Protein AF-A0A7C4RGW0-F1 (afdb_monomer)

Mean predicted aligned error: 9.21 Å

Radius of gyration: 29.13 Å; Cα contacts (8 Å, |Δi|>4): 96; chains: 1; bounding box: 64×30×82 Å

Sequence (118 aa):
MVSWFRAFRGAIATVLWSTIWFLLGLVVIYLGFYGSFRIGPYGPEYNFPLFIMVLTIGYLIIMFGYIASIYKVQSEIVAEEVGKRFSNFIRKGVHICSSCGAENPIEAKFCIICGKQL

Foldseek 3Di:
DPDPVVVVVLVVQLVVQLVVLLVVLVVQLVVQQVVQWDQDPVGIGGPVVSNVVSNVVSVVSSVVSSVVSVVVSVVVVCVVVVVVVVVVCVVVQWDADPPPRDTDGPPDQADPPPRHGD

Secondary structure (DSSP, 8-state):
---HHHHHHHHHHHHHHHHHHHHHHHHHHHHHHHHHEEEETTEEEE-HHHHHHHHHHHHHHHHHHHHHHHHHHHHHHHHHHHHHHHHHHHHHTEEE-TTT--EEETT-SB-TTT--B-

Solvent-accessible surface area (backbone atoms only — not comparable to full-atom values): 6397 Å² total; per-residue (Å²): 130,83,60,62,70,59,59,50,52,48,52,51,51,35,50,55,49,30,49,52,27,44,51,52,16,50,51,46,30,52,53,27,50,58,70,22,51,44,81,48,99,90,44,82,43,71,42,57,71,58,29,53,51,32,42,52,52,16,50,49,45,28,54,53,35,40,54,51,30,50,53,52,52,51,51,54,54,50,50,56,51,50,52,52,54,48,53,54,47,53,63,66,41,43,45,64,30,92,86,78,66,46,82,33,52,62,88,49,66,44,34,90,84,80,65,48,75,94

pLDDT: mean 88.92, std 6.88, range [49.88, 97.38]

Structure (mmCIF, N/CA/C/O backbone):
data_AF-A0A7C4RGW0-F1
#
_entry.id   AF-A0A7C4RGW0-F1
#
loop_
_atom_site.group_PDB
_atom_site.id
_atom_site.type_symbol
_atom_site.label_atom_id
_atom_site.label_alt_id
_atom_site.label_comp_id
_atom_site.label_asym_id
_atom_site.label_entity_id
_atom_site.label_seq_id
_atom_site.pdbx_PDB_ins_code
_atom_site.Cartn_x
_atom_site.Cartn_y
_atom_site.Cartn_z
_atom_site.occupancy
_atom_site.B_iso_or_equiv
_atom_site.auth_seq_id
_atom_site.auth_comp_id
_atom_site.auth_asym_id
_atom_site.auth_atom_id
_atom_site.pdbx_PDB_model_num
ATOM 1 N N . MET A 1 1 ? -14.886 -13.679 19.698 1.00 49.88 1 MET A N 1
ATOM 2 C CA . MET A 1 1 ? -14.073 -14.306 18.635 1.00 49.88 1 MET A CA 1
ATOM 3 C C . MET A 1 1 ? -13.971 -13.338 17.473 1.00 49.88 1 MET A C 1
ATOM 5 O O . MET A 1 1 ? -14.983 -12.748 17.106 1.00 49.88 1 MET A O 1
ATOM 9 N N . VAL A 1 2 ? -12.762 -13.106 16.958 1.00 59.84 2 VAL A N 1
ATOM 10 C CA . VAL A 1 2 ? -12.543 -12.226 15.801 1.00 59.84 2 VAL A CA 1
ATOM 11 C C . VAL A 1 2 ? -13.284 -12.833 14.612 1.00 59.84 2 VAL A C 1
ATOM 1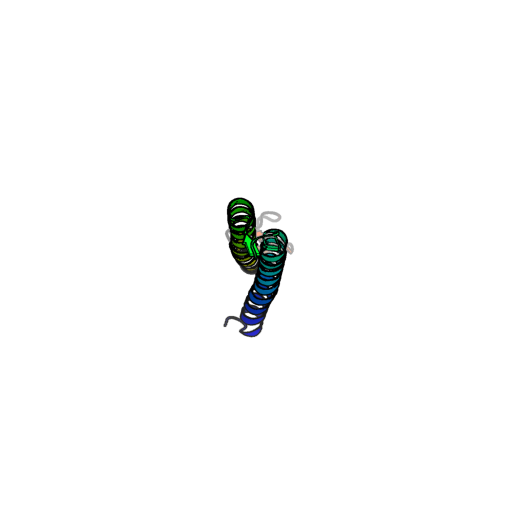3 O O . VAL A 1 2 ? -13.124 -14.017 14.321 1.00 59.84 2 VAL A O 1
ATOM 16 N N . SER A 1 3 ? -14.146 -12.057 13.959 1.00 81.62 3 SER A N 1
ATOM 17 C CA . SER A 1 3 ? -14.863 -12.539 12.781 1.00 81.62 3 SER A CA 1
ATOM 18 C C . SER A 1 3 ? -13.857 -12.716 11.647 1.00 81.62 3 SER A C 1
ATOM 20 O O . SER A 1 3 ? -13.420 -11.722 11.063 1.00 81.62 3 SER A O 1
ATOM 22 N N . TRP A 1 4 ? -13.504 -13.964 11.346 1.00 78.19 4 TRP A N 1
ATOM 23 C CA . TRP A 1 4 ? -12.555 -14.342 10.294 1.00 78.19 4 TRP A CA 1
ATOM 24 C C . TRP A 1 4 ? -12.820 -13.617 8.968 1.00 78.19 4 TRP A C 1
ATOM 26 O O . TRP A 1 4 ? -11.901 -13.092 8.350 1.00 78.19 4 TRP A O 1
ATOM 36 N N . PHE A 1 5 ? -14.092 -13.464 8.595 1.00 81.06 5 PHE A N 1
ATOM 37 C CA . PHE A 1 5 ? -14.497 -12.754 7.382 1.00 81.06 5 PHE A CA 1
ATOM 38 C C . PHE A 1 5 ? -14.010 -11.292 7.313 1.00 81.06 5 PHE A C 1
ATOM 40 O O . PHE A 1 5 ? -13.613 -10.823 6.248 1.00 81.06 5 PHE A O 1
ATOM 47 N N . ARG A 1 6 ? -13.982 -10.564 8.441 1.00 78.19 6 ARG A N 1
ATOM 48 C CA . ARG A 1 6 ? -13.497 -9.169 8.466 1.00 78.19 6 ARG A CA 1
ATOM 49 C C . ARG A 1 6 ? -11.982 -9.089 8.301 1.00 78.19 6 ARG A C 1
ATOM 51 O O . ARG A 1 6 ? -11.510 -8.252 7.539 1.00 78.19 6 ARG A O 1
ATOM 58 N N . ALA A 1 7 ? -11.241 -9.978 8.965 1.00 79.25 7 ALA A N 1
ATOM 59 C CA . ALA A 1 7 ? -9.786 -10.039 8.841 1.00 79.25 7 ALA A CA 1
ATOM 60 C C . ALA A 1 7 ? -9.364 -10.370 7.397 1.00 79.25 7 ALA A C 1
ATOM 62 O O . ALA A 1 7 ? -8.481 -9.718 6.842 1.00 79.25 7 ALA A O 1
ATOM 63 N N . PHE A 1 8 ? -10.065 -11.309 6.753 1.00 86.94 8 PHE A N 1
ATOM 64 C CA . PHE A 1 8 ? -9.825 -11.660 5.352 1.00 86.94 8 PHE A CA 1
ATOM 65 C C . PHE A 1 8 ? -10.136 -10.521 4.386 1.00 86.94 8 PHE A C 1
ATOM 67 O O . PHE A 1 8 ? -9.356 -10.272 3.471 1.00 86.94 8 PHE A O 1
ATOM 74 N N . ARG A 1 9 ? -11.237 -9.793 4.592 1.00 86.00 9 ARG A N 1
ATOM 75 C CA . ARG A 1 9 ? -11.582 -8.651 3.736 1.00 86.00 9 ARG A CA 1
ATOM 76 C C . ARG A 1 9 ? -10.511 -7.556 3.786 1.00 86.00 9 ARG A C 1
ATOM 78 O O . ARG A 1 9 ? -10.166 -7.018 2.737 1.00 86.00 9 ARG A O 1
ATOM 85 N N . GLY A 1 10 ? -9.972 -7.261 4.972 1.00 84.12 10 GLY A N 1
ATOM 86 C CA . GLY A 1 10 ? -8.859 -6.319 5.125 1.00 84.12 10 GLY A CA 1
ATOM 87 C C . GLY A 1 10 ? -7.609 -6.785 4.375 1.00 84.12 10 GLY A C 1
ATOM 88 O O . GLY A 1 10 ? -7.062 -6.038 3.570 1.00 84.12 10 GLY A O 1
ATOM 89 N N . ALA A 1 11 ? -7.215 -8.048 4.555 1.00 85.38 11 ALA A N 1
ATOM 90 C CA . ALA A 1 11 ? -6.056 -8.620 3.871 1.00 85.38 11 ALA A CA 1
ATOM 91 C C . ALA A 1 11 ? -6.201 -8.604 2.337 1.00 85.38 11 ALA A C 1
ATOM 93 O O . ALA A 1 11 ? -5.273 -8.206 1.637 1.00 85.38 11 ALA A O 1
ATOM 94 N N . ILE A 1 12 ? -7.375 -8.973 1.811 1.00 90.31 12 ILE A N 1
ATOM 95 C CA . ILE A 1 12 ? -7.662 -8.943 0.369 1.00 90.31 12 ILE A CA 1
ATOM 96 C C . ILE A 1 12 ? -7.557 -7.516 -0.172 1.00 90.31 12 ILE A C 1
ATOM 98 O O . ILE A 1 12 ? -6.951 -7.308 -1.220 1.00 90.31 12 ILE A O 1
ATOM 102 N N . ALA A 1 13 ? -8.103 -6.526 0.541 1.00 88.00 13 ALA A N 1
ATOM 103 C CA . ALA A 1 13 ? -7.991 -5.131 0.132 1.00 88.00 13 ALA A CA 1
ATOM 104 C C . ALA A 1 13 ? -6.521 -4.682 0.056 1.00 88.00 13 ALA A C 1
ATOM 106 O O . ALA A 1 13 ? -6.133 -4.066 -0.935 1.00 88.00 13 ALA A O 1
ATOM 107 N N . THR A 1 14 ? -5.688 -5.040 1.041 1.00 89.81 14 THR A N 1
ATOM 108 C CA . THR A 1 14 ? -4.245 -4.738 1.017 1.00 89.81 14 THR A CA 1
ATOM 109 C C . THR A 1 14 ? -3.560 -5.371 -0.186 1.00 89.81 14 THR A C 1
ATOM 111 O O . THR A 1 14 ? -2.787 -4.701 -0.869 1.00 89.81 14 THR A O 1
ATOM 114 N N . VAL A 1 15 ? -3.858 -6.644 -0.467 1.00 91.38 15 VAL A N 1
ATOM 115 C CA . VAL A 1 15 ? -3.283 -7.365 -1.608 1.00 91.38 15 VAL A CA 1
ATOM 116 C C . VAL A 1 15 ? -3.683 -6.690 -2.915 1.00 91.38 15 VAL A C 1
ATOM 118 O O . VAL A 1 15 ? -2.802 -6.363 -3.697 1.00 91.38 15 VAL A O 1
ATOM 121 N N . LEU A 1 16 ? -4.968 -6.391 -3.123 1.00 93.06 16 LEU A N 1
ATOM 122 C CA . LEU A 1 16 ? -5.447 -5.732 -4.343 1.00 93.06 16 LEU A CA 1
ATOM 123 C C . LEU A 1 16 ? -4.778 -4.369 -4.563 1.00 93.06 16 LEU A C 1
ATOM 125 O O . LEU A 1 16 ? -4.273 -4.102 -5.653 1.00 93.06 16 LEU A O 1
ATOM 129 N N . TRP A 1 17 ? -4.716 -3.523 -3.530 1.00 90.94 17 TRP A N 1
ATOM 130 C CA . TRP A 1 17 ? -4.046 -2.222 -3.625 1.00 90.94 17 TRP A CA 1
ATOM 131 C C . TRP A 1 17 ? -2.539 -2.360 -3.863 1.00 90.94 17 TRP A C 1
ATOM 133 O O . TRP A 1 17 ? -1.980 -1.616 -4.667 1.00 90.94 17 TRP A O 1
ATOM 143 N N . SER A 1 18 ? -1.889 -3.335 -3.227 1.00 90.94 18 SER A N 1
ATOM 144 C CA . SER A 1 18 ? -0.469 -3.633 -3.448 1.00 90.94 18 SER A CA 1
ATOM 145 C C . SER A 1 18 ? -0.208 -4.112 -4.875 1.00 90.94 18 SER A C 1
ATOM 147 O O . SER A 1 18 ? 0.752 -3.674 -5.503 1.00 90.94 18 SER A O 1
ATOM 149 N N . THR A 1 19 ? -1.082 -4.964 -5.419 1.00 94.62 19 THR A N 1
ATOM 150 C CA . THR A 1 19 ? -0.999 -5.439 -6.803 1.00 94.62 19 THR A CA 1
ATOM 151 C C . THR A 1 19 ? -1.122 -4.279 -7.787 1.00 94.62 19 THR A C 1
ATOM 153 O O . THR A 1 19 ? -0.359 -4.227 -8.746 1.00 94.62 19 THR A O 1
ATOM 156 N N . ILE A 1 20 ? -2.012 -3.313 -7.540 1.00 95.31 20 ILE A N 1
ATOM 157 C CA . ILE A 1 20 ? -2.148 -2.122 -8.392 1.00 95.31 20 ILE A CA 1
ATOM 158 C C . ILE A 1 20 ? -0.844 -1.313 -8.418 1.00 95.31 20 ILE A C 1
ATOM 160 O O . ILE A 1 20 ? -0.341 -1.008 -9.498 1.00 95.31 20 ILE A O 1
ATOM 164 N N . TRP A 1 21 ? -0.262 -0.997 -7.257 1.00 94.69 21 TRP A N 1
ATOM 165 C CA . TRP A 1 21 ? 0.997 -0.243 -7.191 1.00 94.69 21 TRP A CA 1
ATOM 166 C C . TRP A 1 21 ? 2.176 -0.998 -7.801 1.00 94.69 21 TRP A C 1
ATOM 168 O O . TRP A 1 21 ? 3.011 -0.395 -8.475 1.00 94.69 21 TRP A O 1
ATOM 178 N N . PHE A 1 22 ? 2.215 -2.316 -7.616 1.00 95.50 22 PHE A N 1
ATOM 179 C CA . PHE A 1 22 ? 3.200 -3.183 -8.246 1.00 95.50 22 PHE A CA 1
ATOM 180 C C . PHE A 1 22 ? 3.113 -3.121 -9.774 1.00 95.50 22 PHE A C 1
ATOM 182 O O . PHE A 1 22 ? 4.121 -2.886 -10.437 1.00 95.50 22 PHE A O 1
ATOM 189 N N . LEU A 1 23 ? 1.906 -3.254 -10.332 1.00 97.00 23 LEU A N 1
ATOM 190 C CA . LEU A 1 23 ? 1.681 -3.153 -11.774 1.00 97.00 23 LEU A CA 1
ATOM 191 C C . LEU A 1 23 ? 2.034 -1.761 -12.306 1.00 97.00 23 LEU A C 1
ATOM 193 O O . LEU A 1 23 ? 2.700 -1.663 -13.332 1.00 97.00 23 LEU A O 1
ATOM 197 N N . LEU A 1 24 ? 1.655 -0.691 -11.603 1.00 96.56 24 LEU A N 1
ATOM 198 C CA . LEU A 1 24 ? 2.016 0.677 -11.987 1.00 96.56 24 LEU A CA 1
ATOM 199 C C . LEU A 1 24 ? 3.534 0.880 -12.023 1.00 96.56 24 LEU A C 1
ATOM 201 O O . LEU A 1 24 ? 4.060 1.401 -13.006 1.00 96.56 24 LEU A O 1
ATOM 205 N N . GLY A 1 25 ? 4.248 0.432 -10.990 1.00 96.00 25 GLY A N 1
ATOM 206 C CA . GLY A 1 25 ? 5.706 0.500 -10.960 1.00 96.00 25 GLY A CA 1
ATOM 207 C C . GLY A 1 25 ? 6.352 -0.322 -12.075 1.00 96.00 25 GLY A C 1
ATOM 208 O O . GLY A 1 25 ? 7.256 0.170 -12.747 1.00 96.00 25 GLY A O 1
ATOM 209 N N . LEU A 1 26 ? 5.848 -1.531 -12.340 1.00 95.81 26 LEU A N 1
ATOM 210 C CA . LEU A 1 26 ? 6.324 -2.357 -13.451 1.00 95.81 26 LEU A CA 1
ATOM 211 C C . LEU A 1 26 ? 6.095 -1.702 -14.812 1.00 95.81 26 LEU A C 1
ATOM 213 O O . LEU A 1 26 ? 6.987 -1.754 -15.653 1.00 95.81 26 LEU A O 1
ATOM 217 N N . VAL A 1 27 ? 4.945 -1.061 -15.033 1.00 97.19 27 VAL A N 1
ATOM 218 C CA . VAL A 1 27 ? 4.668 -0.328 -16.277 1.00 97.19 27 VAL A CA 1
ATOM 219 C C . VAL A 1 27 ? 5.669 0.811 -16.463 1.00 97.19 27 VAL A C 1
ATOM 221 O O . VAL A 1 27 ? 6.218 0.964 -17.552 1.00 97.19 27 VAL A O 1
ATOM 224 N N . VAL A 1 28 ? 5.967 1.572 -15.406 1.00 95.56 28 VAL A N 1
ATOM 225 C CA . VAL A 1 28 ? 6.975 2.644 -15.454 1.00 95.56 28 VAL A CA 1
ATOM 226 C C . VAL A 1 28 ? 8.359 2.085 -15.793 1.00 95.56 28 VAL A C 1
ATOM 228 O O . VAL A 1 28 ? 9.026 2.611 -16.683 1.00 95.56 28 VAL A O 1
ATOM 231 N N . ILE A 1 29 ? 8.773 0.994 -15.142 1.00 95.06 29 ILE A N 1
ATOM 232 C CA . ILE A 1 29 ? 10.064 0.337 -15.403 1.00 95.06 29 ILE A CA 1
ATOM 233 C C . ILE A 1 29 ? 10.128 -0.184 -16.842 1.00 95.06 29 ILE A C 1
ATOM 235 O O . ILE A 1 29 ? 11.130 0.018 -17.524 1.00 95.06 29 ILE A O 1
ATOM 239 N N . TYR A 1 30 ? 9.056 -0.816 -17.321 1.00 95.12 30 TYR A N 1
ATOM 240 C CA . TYR A 1 30 ? 8.956 -1.347 -18.676 1.00 95.12 30 TYR A CA 1
ATOM 241 C C . TYR A 1 30 ? 9.080 -0.236 -19.726 1.00 95.12 30 TYR A C 1
ATOM 243 O O . TYR A 1 30 ? 9.907 -0.329 -20.631 1.00 95.12 30 TYR A O 1
ATOM 251 N N . LEU A 1 31 ? 8.323 0.854 -19.575 1.00 93.56 31 LEU A N 1
ATOM 252 C CA . LEU A 1 31 ? 8.410 2.008 -20.474 1.00 93.56 31 LEU A CA 1
ATOM 253 C C . LEU A 1 31 ? 9.793 2.669 -20.421 1.00 93.56 31 LEU A C 1
ATOM 255 O O . LEU A 1 31 ? 10.326 3.052 -21.460 1.00 93.56 31 LEU A O 1
ATOM 259 N N . GLY A 1 32 ? 10.398 2.755 -19.234 1.00 91.44 32 GLY A N 1
ATOM 260 C CA . GLY A 1 32 ? 11.765 3.241 -19.054 1.00 91.44 32 GLY A CA 1
ATOM 261 C C . GLY A 1 32 ? 12.799 2.388 -19.778 1.00 91.44 32 GLY A C 1
ATOM 262 O O . GLY A 1 32 ? 13.661 2.926 -20.466 1.00 91.44 32 GLY A O 1
ATOM 263 N N . PHE A 1 33 ? 12.688 1.063 -19.677 1.00 90.81 33 PHE A N 1
ATOM 264 C CA . PHE A 1 33 ? 13.568 0.126 -20.373 1.00 90.81 33 PHE A CA 1
ATOM 265 C C . PHE A 1 33 ? 13.492 0.302 -21.893 1.00 90.81 33 PHE A C 1
ATOM 267 O O . PHE A 1 33 ? 14.523 0.476 -22.544 1.00 90.81 33 PHE A O 1
ATOM 274 N N . TYR A 1 34 ? 12.278 0.338 -22.451 1.00 91.38 34 TYR A N 1
ATOM 275 C CA . TYR A 1 34 ? 12.079 0.563 -23.885 1.00 91.38 34 TYR A CA 1
ATOM 276 C C . TYR A 1 34 ? 12.536 1.956 -24.334 1.00 91.38 34 TYR A C 1
ATOM 278 O O . TYR A 1 34 ? 13.112 2.085 -25.408 1.00 91.38 34 TYR A O 1
ATOM 286 N N . GLY A 1 35 ? 12.329 2.993 -23.518 1.00 89.31 35 GLY A N 1
ATOM 287 C CA . GLY A 1 35 ? 12.786 4.354 -23.816 1.00 89.31 35 GLY A CA 1
ATOM 288 C C . GLY A 1 35 ? 14.308 4.531 -23.743 1.00 89.31 35 GLY A C 1
ATOM 289 O O . GLY A 1 35 ? 14.871 5.372 -24.448 1.00 89.31 35 GLY A O 1
ATOM 290 N N . SER A 1 36 ? 14.982 3.732 -22.913 1.00 89.88 36 SER A N 1
ATOM 291 C CA . SER A 1 36 ? 16.444 3.690 -22.808 1.00 89.88 36 SER A CA 1
ATOM 292 C C . SER A 1 36 ? 17.118 2.922 -23.939 1.00 89.88 36 SER A C 1
ATOM 294 O O . SER A 1 36 ? 18.310 3.130 -24.166 1.00 89.88 36 SER A O 1
ATOM 296 N N . PHE A 1 37 ? 16.394 2.043 -24.629 1.00 91.69 37 PHE A N 1
ATOM 297 C CA . PHE A 1 37 ? 16.919 1.237 -25.722 1.00 91.69 37 PHE A CA 1
ATOM 298 C C . PHE A 1 37 ? 16.807 1.975 -27.059 1.00 91.69 37 PHE A C 1
ATOM 300 O O . PHE A 1 37 ? 15.734 2.442 -27.441 1.00 91.69 37 PHE A O 1
ATOM 307 N N . ARG A 1 38 ? 17.911 2.061 -27.804 1.00 87.69 38 ARG A N 1
ATOM 308 C CA . ARG A 1 38 ? 17.933 2.597 -29.171 1.00 87.69 38 ARG A CA 1
ATOM 309 C C . ARG A 1 38 ? 18.746 1.686 -30.082 1.00 87.69 38 ARG A C 1
ATOM 311 O O . ARG A 1 38 ? 19.694 1.046 -29.643 1.00 87.69 38 ARG A O 1
ATOM 318 N N . ILE A 1 39 ? 18.385 1.639 -31.361 1.00 87.50 39 ILE A N 1
ATOM 319 C CA . ILE A 1 39 ? 19.171 0.941 -32.384 1.00 87.50 39 ILE A CA 1
ATOM 320 C C . ILE A 1 39 ? 20.007 1.996 -33.102 1.00 87.50 39 ILE A C 1
ATOM 322 O O . ILE A 1 39 ? 19.469 2.807 -33.858 1.00 87.50 39 ILE A O 1
ATOM 326 N N . GLY A 1 40 ? 21.302 2.016 -32.799 1.00 88.25 40 GLY A N 1
ATOM 327 C CA . GLY A 1 40 ? 22.278 2.896 -33.424 1.00 88.25 40 GLY A CA 1
ATOM 328 C C . GLY A 1 40 ? 22.939 2.258 -34.653 1.00 88.25 40 GLY A C 1
ATOM 329 O O . GLY A 1 40 ? 22.738 1.073 -34.936 1.00 88.25 40 GLY A O 1
ATOM 330 N N . PRO A 1 41 ? 23.774 3.019 -35.382 1.00 90.19 41 PRO A N 1
ATOM 331 C CA . PRO A 1 41 ? 24.483 2.538 -36.572 1.00 90.19 41 PRO A CA 1
ATOM 332 C C . PRO A 1 41 ? 25.427 1.361 -36.294 1.00 90.19 41 PRO A C 1
ATOM 334 O O . PRO A 1 41 ? 25.723 0.581 -37.195 1.00 90.19 41 PRO A O 1
ATOM 337 N N . TYR A 1 42 ? 25.900 1.238 -35.052 1.00 90.50 42 TYR A N 1
ATOM 338 C CA . TYR A 1 42 ? 26.874 0.233 -34.623 1.00 90.50 42 TYR A CA 1
ATOM 339 C C . TYR A 1 42 ? 26.254 -0.883 -33.766 1.00 90.50 42 TYR A C 1
ATOM 341 O O . TYR A 1 42 ? 26.982 -1.701 -33.207 1.00 90.50 42 TYR A O 1
ATOM 349 N N . GLY A 1 43 ? 24.920 -0.934 -33.669 1.00 90.19 43 GLY A N 1
ATOM 350 C CA . GLY A 1 43 ? 24.189 -1.928 -32.886 1.00 90.19 43 GLY A CA 1
ATOM 351 C C . GLY A 1 43 ? 23.285 -1.319 -31.807 1.00 90.19 43 GLY A C 1
ATOM 352 O O . GLY A 1 43 ? 22.989 -0.123 -31.834 1.00 90.19 43 GLY A O 1
ATOM 353 N N . PRO A 1 44 ? 22.783 -2.145 -30.874 1.00 90.00 44 PRO A N 1
ATOM 354 C CA . PRO A 1 44 ? 21.927 -1.682 -29.790 1.00 90.00 44 PRO A CA 1
ATOM 355 C C . PRO A 1 44 ? 22.703 -0.820 -28.787 1.00 90.00 44 PRO A C 1
ATOM 357 O O . PRO A 1 44 ? 23.693 -1.259 -28.204 1.00 90.00 44 PRO A O 1
ATOM 360 N N . GLU A 1 45 ? 22.208 0.388 -28.546 1.00 90.06 45 GLU A N 1
ATOM 361 C CA . GLU A 1 45 ? 22.738 1.344 -27.578 1.00 90.06 45 GLU A CA 1
ATOM 362 C C . GLU A 1 45 ? 21.755 1.492 -26.407 1.00 90.06 45 GLU A C 1
ATOM 364 O O . GLU A 1 45 ? 20.551 1.679 -26.601 1.00 90.06 45 GLU A O 1
ATOM 369 N N . TYR A 1 46 ? 22.269 1.422 -25.175 1.00 88.50 46 TYR A N 1
ATOM 370 C CA . TYR A 1 46 ? 21.481 1.594 -23.953 1.00 88.50 46 TYR A CA 1
ATOM 371 C C . TYR A 1 46 ? 21.845 2.900 -23.247 1.00 88.50 46 TYR A C 1
ATOM 373 O O . TYR A 1 46 ? 22.990 3.116 -22.847 1.00 88.50 46 TYR A O 1
ATOM 381 N N . ASN A 1 47 ? 20.848 3.750 -23.005 1.00 91.62 47 ASN A N 1
ATOM 382 C CA . ASN A 1 47 ? 20.986 4.908 -22.128 1.00 91.62 47 ASN A CA 1
ATOM 383 C C . ASN A 1 47 ? 20.871 4.465 -20.659 1.00 91.62 47 ASN A C 1
ATOM 385 O O . ASN A 1 47 ? 19.793 4.513 -20.054 1.00 91.62 47 ASN A O 1
ATOM 389 N N . PHE A 1 48 ? 21.995 3.997 -20.105 1.00 90.06 48 PHE A N 1
ATOM 390 C CA . PHE A 1 48 ? 22.091 3.510 -18.726 1.00 90.06 48 PHE A CA 1
ATOM 391 C C . PHE A 1 48 ? 21.665 4.543 -17.669 1.00 90.06 48 PHE A C 1
ATOM 393 O O . PHE A 1 48 ? 20.898 4.162 -16.783 1.00 90.06 48 PHE A O 1
ATOM 400 N N . PRO A 1 49 ? 22.075 5.828 -17.734 1.00 93.12 49 PRO A N 1
ATOM 401 C CA . PRO A 1 49 ? 21.626 6.825 -16.760 1.00 93.12 49 PRO A CA 1
ATOM 402 C C . PRO A 1 49 ? 20.103 6.967 -16.703 1.00 93.12 49 PRO A C 1
ATOM 404 O O . PRO A 1 49 ? 19.522 6.954 -15.617 1.00 93.12 49 PRO A O 1
ATOM 407 N N . LEU A 1 50 ? 19.442 7.039 -17.865 1.00 89.12 50 LEU A N 1
ATOM 408 C CA . LEU A 1 50 ? 17.982 7.118 -17.931 1.00 89.12 50 LEU A CA 1
ATOM 409 C C . LEU A 1 50 ? 17.338 5.837 -17.391 1.00 89.12 50 LEU A C 1
ATOM 411 O O . LEU A 1 50 ? 16.370 5.911 -16.635 1.00 89.12 50 LEU A O 1
ATOM 415 N N . PHE A 1 51 ? 17.912 4.675 -17.711 1.00 90.81 51 PHE A N 1
ATOM 416 C CA . PHE A 1 51 ? 17.392 3.388 -17.256 1.00 90.81 51 PHE A CA 1
ATOM 417 C C . PHE A 1 51 ? 17.431 3.277 -15.729 1.00 90.81 51 PHE A C 1
ATOM 419 O O . PHE A 1 51 ? 16.418 2.967 -15.107 1.00 90.81 51 PHE A O 1
ATOM 426 N N . ILE A 1 52 ? 18.576 3.594 -15.114 1.00 93.19 52 ILE A N 1
ATOM 427 C CA . ILE A 1 52 ? 18.756 3.559 -13.656 1.00 93.19 52 ILE A CA 1
ATOM 428 C C . ILE A 1 52 ? 17.815 4.554 -12.972 1.00 93.19 52 ILE A C 1
ATOM 430 O O . ILE A 1 52 ? 17.206 4.223 -11.953 1.00 93.19 52 ILE A O 1
ATOM 434 N N . MET A 1 53 ? 17.650 5.753 -13.539 1.00 93.56 53 MET A N 1
ATOM 435 C CA . MET A 1 53 ? 16.733 6.760 -13.010 1.00 93.56 53 MET A CA 1
ATOM 436 C C . MET A 1 53 ? 15.287 6.245 -12.989 1.00 93.56 53 MET A C 1
ATOM 438 O O . MET A 1 53 ? 14.639 6.280 -11.943 1.00 93.56 53 MET A O 1
ATOM 442 N N . VAL A 1 54 ? 14.786 5.721 -14.113 1.00 93.88 54 VAL A N 1
ATOM 443 C CA . VAL A 1 54 ? 13.404 5.223 -14.200 1.00 93.88 54 VAL A CA 1
ATOM 444 C C . VAL A 1 54 ? 13.205 3.958 -13.360 1.00 93.88 54 VAL A C 1
ATOM 446 O O . VAL A 1 54 ? 12.165 3.816 -12.718 1.00 93.88 54 VAL A O 1
ATOM 449 N N . LEU A 1 55 ? 14.208 3.079 -13.282 1.00 95.06 55 LEU A N 1
ATOM 450 C CA . LEU A 1 55 ? 14.188 1.904 -12.407 1.00 95.06 55 LEU A CA 1
ATOM 451 C C . LEU A 1 55 ? 14.063 2.307 -10.937 1.00 95.06 55 LEU A C 1
ATOM 453 O O . LEU A 1 55 ? 13.224 1.766 -10.219 1.00 95.06 55 LEU A O 1
ATOM 457 N N . THR A 1 56 ? 14.853 3.289 -10.501 1.00 96.44 56 THR A N 1
ATOM 458 C CA . THR A 1 56 ? 14.810 3.800 -9.125 1.00 96.44 56 THR A CA 1
ATOM 459 C C . THR A 1 56 ? 13.444 4.409 -8.814 1.00 96.44 56 THR A C 1
ATOM 461 O O . THR A 1 56 ? 12.855 4.099 -7.782 1.00 96.44 56 THR A O 1
ATOM 464 N N . ILE A 1 57 ? 12.896 5.221 -9.724 1.00 96.38 57 ILE A N 1
ATOM 465 C CA . ILE A 1 57 ? 11.561 5.818 -9.568 1.00 96.38 57 ILE A CA 1
ATOM 466 C C . ILE A 1 57 ? 10.480 4.735 -9.490 1.00 96.38 57 ILE A C 1
ATOM 468 O O . ILE A 1 57 ? 9.658 4.754 -8.576 1.00 96.38 57 ILE A O 1
ATOM 472 N N . GLY A 1 58 ? 10.492 3.769 -10.410 1.00 95.81 58 GLY A N 1
ATOM 473 C CA . GLY A 1 58 ? 9.540 2.660 -10.417 1.00 95.81 58 GLY A CA 1
ATOM 474 C C . GLY A 1 58 ? 9.604 1.834 -9.133 1.00 95.81 58 GLY A C 1
ATOM 475 O O . GLY A 1 58 ? 8.569 1.536 -8.542 1.00 95.81 58 GLY A O 1
ATOM 476 N N . TYR A 1 59 ? 10.809 1.541 -8.641 1.00 96.38 59 TYR A N 1
ATOM 477 C CA . TYR A 1 59 ? 11.002 0.857 -7.364 1.00 96.38 59 TYR A CA 1
ATOM 478 C C . TYR A 1 59 ? 10.434 1.656 -6.181 1.00 96.38 59 TYR A C 1
ATOM 480 O O . TYR A 1 59 ? 9.726 1.093 -5.344 1.00 96.38 59 TYR A O 1
ATOM 488 N N . LEU A 1 60 ? 10.682 2.969 -6.126 1.00 97.38 60 LEU A N 1
ATOM 489 C CA . LEU A 1 60 ? 10.141 3.835 -5.075 1.00 97.38 60 LEU A CA 1
ATOM 490 C C . LEU A 1 60 ? 8.609 3.889 -5.103 1.00 97.38 60 LEU A C 1
ATOM 492 O O . LEU A 1 60 ? 7.990 3.866 -4.042 1.00 97.38 60 LEU A O 1
ATOM 496 N N . ILE A 1 61 ? 7.988 3.898 -6.287 1.00 96.38 61 ILE A N 1
ATOM 497 C CA . ILE A 1 61 ? 6.524 3.827 -6.425 1.00 96.38 61 ILE A CA 1
ATOM 498 C C . ILE A 1 61 ? 5.985 2.533 -5.805 1.00 96.38 61 ILE A C 1
ATOM 500 O O . ILE A 1 61 ? 5.021 2.576 -5.042 1.00 96.38 61 ILE A O 1
ATOM 504 N N . ILE A 1 62 ? 6.619 1.390 -6.085 1.00 96.75 62 ILE A N 1
ATOM 505 C CA . ILE A 1 62 ? 6.207 0.093 -5.524 1.00 96.75 62 ILE A CA 1
ATOM 506 C C . ILE A 1 62 ? 6.372 0.098 -4.002 1.00 96.75 62 ILE A C 1
ATOM 508 O O . ILE A 1 62 ? 5.457 -0.293 -3.277 1.00 96.75 62 ILE A O 1
ATOM 512 N N . MET A 1 63 ? 7.518 0.570 -3.514 1.00 95.44 63 MET A N 1
ATOM 513 C CA . MET A 1 63 ? 7.853 0.587 -2.092 1.00 95.44 63 MET A CA 1
ATOM 514 C C . MET A 1 63 ? 6.907 1.496 -1.296 1.00 95.44 63 MET A C 1
ATOM 516 O O . MET A 1 63 ? 6.276 1.041 -0.339 1.00 95.44 63 MET A O 1
ATOM 520 N N . PHE A 1 64 ? 6.721 2.748 -1.725 1.00 96.19 64 PHE A N 1
ATOM 521 C CA . PHE A 1 64 ? 5.800 3.673 -1.062 1.00 96.19 64 PHE A CA 1
ATOM 522 C C . PHE A 1 64 ? 4.338 3.256 -1.219 1.00 96.19 64 PHE A C 1
ATOM 524 O O . PHE A 1 64 ? 3.572 3.378 -0.264 1.00 96.19 64 PHE A O 1
ATOM 531 N N . GLY A 1 65 ? 3.946 2.721 -2.377 1.00 94.69 65 GLY A N 1
ATOM 532 C CA . GLY A 1 65 ? 2.598 2.205 -2.608 1.00 94.69 65 GLY A CA 1
ATOM 533 C C . GLY A 1 65 ? 2.253 1.037 -1.681 1.00 94.69 65 GLY A C 1
ATOM 534 O O . GLY A 1 65 ? 1.166 1.003 -1.098 1.00 94.69 65 GLY A O 1
ATOM 535 N N . TYR A 1 66 ? 3.203 0.123 -1.466 1.00 93.31 66 TYR A N 1
ATOM 536 C CA . TYR A 1 66 ? 3.054 -0.977 -0.515 1.00 93.31 66 TYR A CA 1
ATOM 537 C C . TYR A 1 66 ? 2.878 -0.460 0.915 1.00 93.31 66 TYR A C 1
ATOM 539 O O . TYR A 1 66 ? 1.905 -0.809 1.587 1.00 93.31 66 TYR A O 1
ATOM 547 N N . ILE A 1 67 ? 3.755 0.447 1.353 1.00 93.56 67 ILE A N 1
ATOM 548 C CA . ILE A 1 67 ? 3.686 1.059 2.684 1.00 93.56 67 ILE A CA 1
ATOM 549 C C . ILE A 1 67 ? 2.347 1.789 2.891 1.00 93.56 67 ILE A C 1
ATOM 551 O O . ILE A 1 67 ? 1.673 1.575 3.900 1.00 93.56 67 ILE A O 1
ATOM 555 N N . ALA A 1 68 ? 1.914 2.595 1.918 1.00 93.12 68 ALA A N 1
ATOM 556 C CA . ALA A 1 68 ? 0.648 3.321 1.976 1.00 93.12 68 ALA A CA 1
ATOM 557 C C . ALA A 1 68 ? -0.563 2.378 2.068 1.00 93.12 68 ALA A C 1
ATOM 559 O O . ALA A 1 68 ? -1.494 2.639 2.834 1.00 93.12 68 ALA A O 1
ATOM 560 N N . SER A 1 69 ? -0.546 1.263 1.326 1.00 92.25 69 SER A N 1
ATOM 561 C CA . SER A 1 69 ? -1.625 0.270 1.367 1.00 92.25 69 SER A CA 1
ATOM 562 C C . SER A 1 69 ? -1.770 -0.371 2.752 1.00 92.25 69 SER A C 1
ATOM 564 O O . SER A 1 69 ? -2.888 -0.499 3.255 1.00 92.25 69 SER A O 1
ATOM 566 N N . ILE A 1 70 ? -0.649 -0.687 3.411 1.00 90.69 70 ILE A N 1
ATOM 567 C CA . ILE A 1 70 ? -0.639 -1.259 4.760 1.00 90.69 70 ILE A CA 1
ATOM 568 C C . ILE A 1 70 ? -1.190 -0.254 5.767 1.00 90.69 70 ILE A C 1
ATOM 570 O O . ILE A 1 70 ? -2.095 -0.593 6.530 1.00 90.69 70 ILE A O 1
ATOM 574 N N . TYR A 1 71 ? -0.679 0.980 5.762 1.00 92.12 71 TYR A N 1
ATOM 575 C CA . TYR A 1 71 ? -1.112 1.996 6.722 1.00 92.12 71 TYR A CA 1
ATOM 576 C C . TYR A 1 71 ? -2.595 2.323 6.590 1.00 92.12 71 TYR A C 1
ATOM 578 O O . TYR A 1 71 ? -3.280 2.444 7.606 1.00 92.12 71 TYR A O 1
ATOM 586 N N . LYS A 1 72 ? -3.113 2.404 5.359 1.00 89.69 72 LYS A N 1
ATOM 587 C CA . LYS A 1 72 ? -4.538 2.634 5.126 1.00 89.69 72 LYS A CA 1
ATOM 588 C C . LYS A 1 72 ? -5.387 1.545 5.782 1.00 89.69 72 LYS A C 1
ATOM 590 O O . LYS A 1 72 ? -6.229 1.861 6.619 1.00 89.69 72 LYS A O 1
ATOM 595 N N . VAL A 1 73 ? -5.128 0.275 5.467 1.00 88.81 73 VAL A N 1
ATOM 596 C CA . VAL A 1 73 ? -5.931 -0.834 6.005 1.00 88.81 73 VAL A CA 1
ATOM 597 C C . VAL A 1 73 ? -5.791 -0.946 7.523 1.00 88.81 73 VAL A C 1
ATOM 599 O O . VAL A 1 73 ? -6.790 -1.139 8.213 1.00 88.81 73 VAL A O 1
ATOM 602 N N . GLN A 1 74 ? -4.584 -0.772 8.071 1.00 87.56 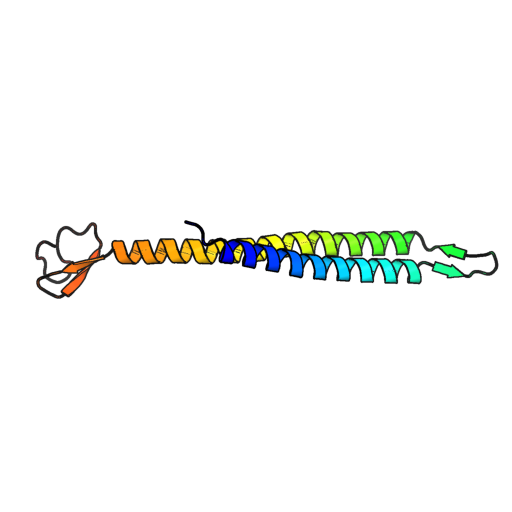74 GLN A N 1
ATOM 603 C CA . GLN A 1 74 ? -4.400 -0.780 9.523 1.00 87.56 74 GLN A CA 1
ATOM 604 C C . GLN A 1 74 ? -5.190 0.343 10.205 1.00 87.56 74 GLN A C 1
ATOM 606 O O . GLN A 1 74 ? -5.859 0.091 11.205 1.00 87.56 74 GLN A O 1
ATOM 611 N N . SER A 1 75 ? -5.161 1.561 9.656 1.00 88.69 75 SER A N 1
ATOM 612 C CA . SER A 1 75 ? -5.877 2.704 10.230 1.00 88.69 75 SER A CA 1
ATOM 613 C C . SER A 1 75 ? -7.397 2.512 10.242 1.00 88.69 75 SER A C 1
ATOM 615 O O . SER A 1 75 ? -8.036 2.827 11.244 1.00 88.69 75 SER A O 1
ATOM 617 N N . GLU A 1 76 ? -7.973 1.922 9.189 1.00 88.44 76 GLU A N 1
ATOM 618 C CA . GLU A 1 76 ? -9.406 1.612 9.119 1.00 88.44 76 GLU A CA 1
ATOM 619 C C . GLU A 1 76 ? -9.809 0.579 10.187 1.00 88.44 76 GLU A C 1
ATOM 621 O O . GLU A 1 76 ? -10.783 0.784 10.914 1.00 88.44 76 GLU A O 1
ATOM 626 N N . ILE A 1 77 ? -9.025 -0.495 10.350 1.00 86.38 77 ILE A N 1
ATOM 627 C CA . ILE A 1 77 ? -9.285 -1.535 11.361 1.00 86.38 77 ILE A CA 1
ATOM 628 C C . ILE A 1 77 ? -9.194 -0.954 12.775 1.00 86.38 77 ILE A C 1
ATOM 630 O O . ILE A 1 77 ? -10.079 -1.184 13.602 1.00 86.38 77 ILE A O 1
ATOM 634 N N . VAL A 1 78 ? -8.145 -0.175 13.053 1.00 89.69 78 VAL A N 1
ATOM 635 C CA . VAL A 1 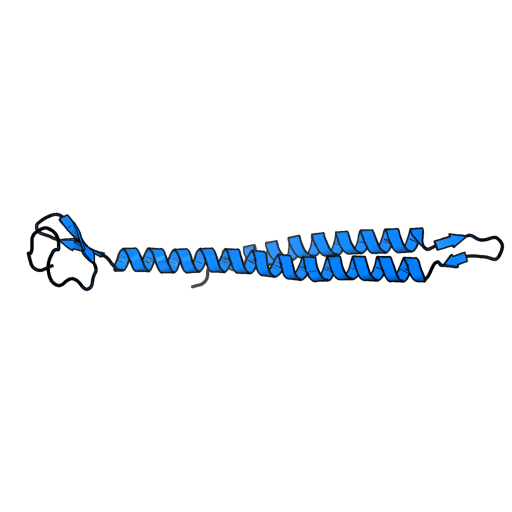78 ? -7.952 0.459 14.364 1.00 89.69 78 VAL A CA 1
ATOM 636 C C . VAL A 1 78 ? -9.095 1.427 14.662 1.00 89.69 78 VAL A C 1
ATOM 638 O O . VAL A 1 78 ? -9.640 1.392 15.764 1.00 89.69 78 VAL A O 1
ATOM 641 N N . ALA A 1 79 ? -9.510 2.247 13.693 1.00 90.06 79 ALA A N 1
ATOM 642 C CA . ALA A 1 79 ? -10.628 3.170 13.866 1.00 90.06 79 ALA A CA 1
ATOM 643 C C . ALA A 1 79 ? -11.937 2.434 14.201 1.00 90.06 79 ALA A C 1
ATOM 645 O O . ALA A 1 79 ? -12.647 2.824 15.133 1.00 90.06 79 ALA A O 1
ATOM 646 N N . GLU A 1 80 ? -12.239 1.333 13.505 1.00 88.12 80 GLU A N 1
ATOM 647 C CA . GLU A 1 80 ? -13.423 0.519 13.797 1.00 88.12 80 GLU A CA 1
ATOM 648 C C . GLU A 1 80 ? -13.377 -0.126 15.191 1.00 88.12 80 GLU A C 1
ATOM 650 O O . GLU A 1 80 ? -14.396 -0.180 15.892 1.00 88.12 80 GLU A O 1
ATOM 655 N N . GLU A 1 81 ? -12.221 -0.648 15.605 1.00 87.38 81 GLU A N 1
ATOM 656 C CA . GLU A 1 81 ? -12.067 -1.304 16.905 1.00 87.38 81 GLU A CA 1
ATOM 657 C C . GLU A 1 81 ? -12.118 -0.313 18.064 1.00 87.38 81 GLU A C 1
ATOM 659 O O . GLU A 1 81 ? -12.822 -0.556 19.052 1.00 87.38 81 GLU A O 1
ATOM 664 N N . VAL A 1 82 ? -11.420 0.817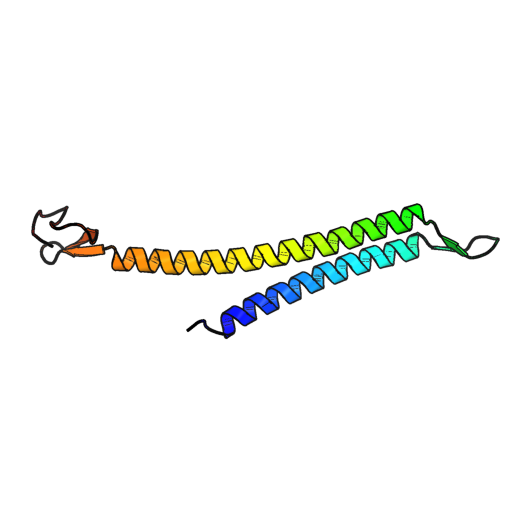 17.936 1.00 90.31 82 VAL A N 1
ATOM 665 C CA . VAL A 1 82 ? -11.446 1.898 18.923 1.00 90.31 82 VAL A CA 1
ATOM 666 C C . VAL A 1 82 ? -12.862 2.455 19.040 1.00 90.31 82 VAL A C 1
ATOM 668 O O . VAL A 1 82 ? -13.369 2.562 20.154 1.00 90.31 82 VAL A O 1
ATOM 671 N N . GLY A 1 83 ? -13.560 2.695 17.925 1.00 89.56 83 GLY A N 1
ATOM 672 C CA . GLY A 1 83 ? -14.952 3.158 17.937 1.00 89.56 83 GLY A CA 1
ATOM 673 C C . GLY A 1 83 ? -15.914 2.180 18.627 1.00 89.56 83 GLY A C 1
ATOM 674 O O . GLY A 1 83 ? -16.769 2.584 19.423 1.00 89.56 83 GLY A O 1
ATOM 675 N N . LYS A 1 84 ? -15.752 0.868 18.405 1.00 87.94 84 LYS A N 1
ATOM 676 C CA . LYS A 1 84 ? -16.544 -0.164 19.104 1.00 87.94 84 LYS A CA 1
ATOM 677 C C . LYS A 1 84 ? -16.226 -0.243 20.595 1.00 87.94 84 LYS A C 1
ATOM 679 O O . LYS A 1 84 ? -17.143 -0.383 21.402 1.00 87.94 84 LYS A O 1
ATOM 684 N N . ARG A 1 85 ? -14.950 -0.164 20.987 1.00 85.31 85 ARG A N 1
ATOM 685 C CA . ARG A 1 85 ? -14.572 -0.149 22.411 1.00 85.31 85 ARG A CA 1
ATOM 686 C C . ARG A 1 85 ? -15.099 1.100 23.106 1.00 85.31 85 ARG A C 1
ATOM 688 O O . ARG A 1 85 ? -15.660 0.984 24.190 1.00 85.31 85 ARG A O 1
ATOM 695 N N . PHE A 1 86 ? -14.980 2.254 22.461 1.00 86.88 86 PHE A N 1
ATOM 696 C CA . PHE A 1 86 ? -15.427 3.534 22.995 1.00 86.88 86 PHE A CA 1
ATOM 697 C C . PHE A 1 86 ? -16.952 3.597 23.159 1.00 86.88 86 PHE A C 1
ATOM 699 O O . PHE A 1 86 ? -17.438 3.929 24.234 1.00 86.88 86 PHE A O 1
ATOM 706 N N . SER A 1 87 ? -17.728 3.182 22.153 1.00 82.81 87 SER A N 1
ATOM 707 C CA . SER A 1 87 ? -19.199 3.129 22.257 1.00 82.81 87 SER A CA 1
ATOM 708 C C . SER A 1 87 ? -19.693 2.150 23.329 1.00 82.81 87 SER A C 1
ATOM 710 O O . SER A 1 87 ? -20.621 2.466 24.075 1.00 82.81 87 SER A O 1
ATOM 712 N N . ASN A 1 88 ? -19.055 0.981 23.461 1.00 83.62 88 ASN A N 1
ATOM 713 C CA . ASN A 1 88 ? -19.347 0.046 24.550 1.00 83.62 88 ASN A CA 1
ATOM 714 C C . ASN A 1 88 ? -18.991 0.627 25.924 1.00 83.62 88 ASN A C 1
ATOM 716 O O . ASN A 1 88 ? -19.713 0.378 26.890 1.00 83.62 88 ASN A O 1
ATOM 720 N N . PHE A 1 89 ? -17.897 1.387 26.016 1.00 80.81 89 PHE A N 1
ATOM 721 C CA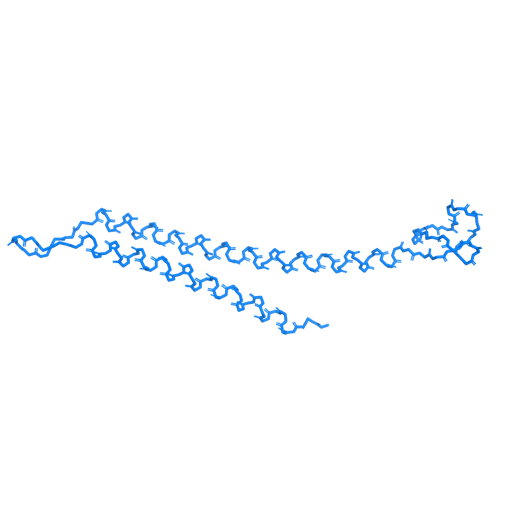 . PHE A 1 89 ? -17.510 2.083 27.238 1.00 80.81 89 PHE 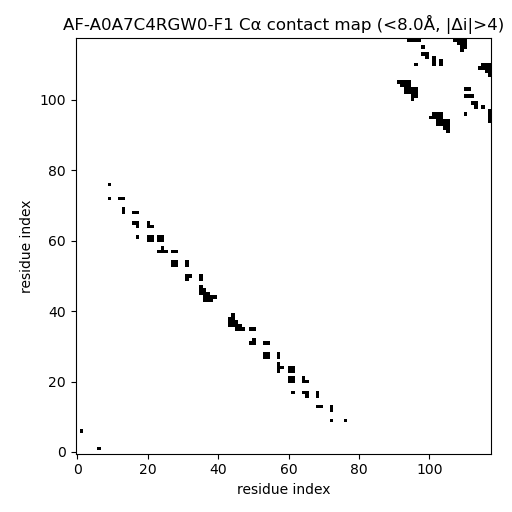A CA 1
ATOM 722 C C . PHE A 1 89 ? -18.547 3.143 27.624 1.00 80.81 89 PHE A C 1
ATOM 724 O O . PHE A 1 89 ? -19.020 3.111 28.754 1.00 80.81 89 PHE A O 1
ATOM 731 N N . ILE A 1 90 ? -18.993 3.988 26.684 1.00 79.88 90 ILE A N 1
ATOM 732 C CA . ILE A 1 90 ? -20.058 4.978 26.931 1.00 79.88 90 ILE A CA 1
ATOM 733 C C . ILE A 1 90 ? -21.351 4.298 27.393 1.00 79.88 90 ILE A C 1
ATOM 735 O O . ILE A 1 90 ? -21.922 4.710 28.395 1.00 79.88 90 ILE A O 1
ATOM 739 N N . ARG A 1 91 ? -21.799 3.226 26.718 1.00 74.06 91 ARG A N 1
ATOM 740 C CA . ARG A 1 91 ? -23.029 2.512 27.112 1.00 74.06 91 ARG A CA 1
ATOM 741 C C . ARG A 1 91 ? -22.970 1.929 28.515 1.00 74.06 91 ARG A C 1
ATOM 743 O O . ARG A 1 91 ? -23.978 1.931 29.206 1.00 74.06 91 ARG A O 1
ATOM 750 N N . LYS A 1 92 ? -21.827 1.367 28.914 1.00 72.50 92 LYS A N 1
ATOM 751 C CA . LYS A 1 92 ? -21.665 0.867 30.283 1.00 72.50 92 LYS A CA 1
ATOM 752 C C . LYS A 1 92 ? -21.570 2.028 31.265 1.00 72.50 92 LYS A C 1
ATOM 754 O O . LYS A 1 92 ? -22.120 1.912 32.348 1.00 72.50 92 LYS A O 1
ATOM 759 N N . GLY A 1 93 ? -20.908 3.111 30.848 1.00 73.75 93 GLY A N 1
ATOM 760 C CA . GLY A 1 93 ? -20.574 4.348 31.561 1.00 73.75 93 GLY A CA 1
ATOM 761 C C . GLY A 1 93 ? -21.733 5.164 32.123 1.00 73.75 93 GLY A C 1
ATOM 762 O O . GLY A 1 93 ?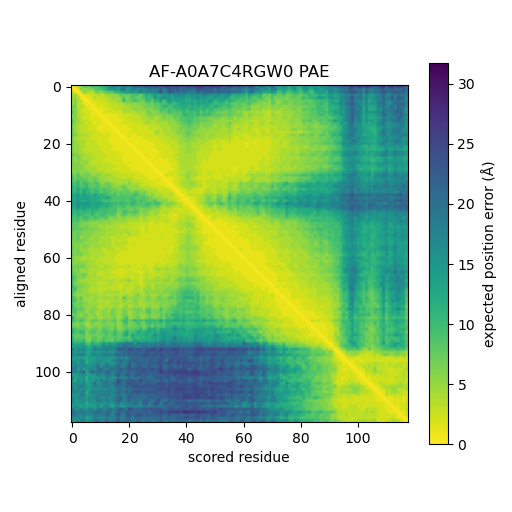 -21.468 6.116 32.854 1.00 73.75 93 GLY A O 1
ATOM 763 N N . VAL A 1 94 ? -22.981 4.789 31.848 1.00 80.06 94 VAL A N 1
ATOM 764 C CA . VAL A 1 94 ? -24.165 5.559 32.227 1.00 80.06 94 VAL A CA 1
ATOM 765 C C . VAL A 1 94 ? -25.231 4.632 32.813 1.00 80.06 94 VAL A C 1
ATOM 767 O O . VAL A 1 94 ? -25.531 3.589 32.236 1.00 80.06 94 VAL A O 1
ATOM 770 N N . HIS A 1 95 ? -25.831 5.015 33.939 1.00 84.31 95 HIS A N 1
ATOM 771 C CA . HIS A 1 95 ? -27.043 4.388 34.470 1.00 84.31 95 HIS A CA 1
ATOM 772 C C . HIS A 1 95 ? -28.166 5.424 34.613 1.00 84.31 95 HIS A C 1
ATOM 774 O O . HIS A 1 95 ? -27.930 6.621 34.786 1.00 84.31 95 HIS A O 1
ATOM 780 N N . ILE A 1 96 ? -29.406 4.955 34.493 1.00 87.12 96 ILE A N 1
ATOM 781 C CA . ILE A 1 96 ? -30.602 5.801 34.479 1.00 87.12 96 ILE A CA 1
ATOM 782 C C . ILE A 1 96 ? -31.182 5.855 35.891 1.00 87.12 96 ILE A C 1
ATOM 784 O O . ILE A 1 96 ? -31.435 4.819 36.502 1.00 87.12 96 ILE A O 1
ATOM 788 N N . CYS A 1 97 ? -31.431 7.059 36.404 1.00 89.69 97 CYS A N 1
ATOM 789 C CA . CYS A 1 97 ? -32.062 7.234 37.708 1.00 89.69 97 CYS A CA 1
ATOM 790 C C . CYS A 1 97 ? -33.503 6.700 37.700 1.00 89.69 97 CYS A C 1
ATOM 792 O O . CYS A 1 97 ? -34.341 7.179 36.936 1.00 89.69 97 CYS A O 1
ATOM 794 N N . SER A 1 98 ? -33.828 5.787 38.618 1.00 88.19 98 SER A N 1
ATOM 795 C CA . SER A 1 98 ? -35.169 5.195 38.760 1.00 88.19 98 SER A CA 1
ATOM 796 C C . SER A 1 98 ? -36.266 6.192 39.156 1.00 88.19 98 SER A C 1
ATOM 798 O O . SER A 1 98 ? -37.445 5.923 38.951 1.00 88.19 98 SER A O 1
ATOM 800 N N . SER A 1 99 ? -35.901 7.345 39.725 1.00 90.50 99 SER A N 1
ATOM 801 C CA . SER A 1 99 ? -36.865 8.355 40.177 1.00 90.50 99 SER A CA 1
ATOM 802 C C . SER A 1 99 ? -37.171 9.452 39.161 1.00 90.50 99 SER A C 1
ATOM 804 O O . SER A 1 99 ? -38.285 9.964 39.175 1.00 90.50 99 SER A O 1
ATOM 806 N N . CYS A 1 100 ? -36.209 9.862 38.329 1.00 92.31 100 CYS A N 1
ATOM 807 C CA . CYS A 1 100 ? -36.404 10.974 37.387 1.00 92.31 100 CYS A CA 1
ATOM 808 C C . CYS A 1 100 ? -36.007 10.663 35.937 1.00 92.31 100 CYS A C 1
ATOM 810 O O . CYS A 1 100 ? -36.189 11.516 35.076 1.00 92.31 100 CYS A O 1
ATOM 812 N N . GLY A 1 101 ? -35.452 9.480 35.654 1.00 87.94 101 GLY A N 1
ATOM 813 C CA . GLY A 1 101 ? -35.040 9.081 34.305 1.00 87.94 101 GLY A CA 1
ATOM 814 C C . GLY A 1 101 ? -33.743 9.726 33.801 1.00 87.94 101 GLY A C 1
ATOM 815 O O . GLY A 1 101 ? -33.406 9.560 32.635 1.00 87.94 101 GLY A O 1
ATOM 816 N N . ALA A 1 102 ? -33.008 10.454 34.648 1.00 88.94 102 ALA A N 1
ATOM 817 C CA . ALA A 1 102 ? -31.769 11.121 34.252 1.00 88.94 102 ALA A CA 1
ATOM 818 C C . ALA A 1 102 ? -30.616 10.135 34.010 1.00 88.94 102 ALA A C 1
ATOM 820 O O . ALA A 1 102 ? -30.376 9.245 34.832 1.00 88.94 102 ALA A O 1
ATOM 821 N N . GLU A 1 103 ? -29.855 10.358 32.941 1.00 88.81 103 GLU A N 1
ATOM 822 C CA . GLU A 1 103 ? -28.593 9.673 32.659 1.00 88.81 103 GLU A CA 1
ATOM 823 C C . GLU A 1 103 ? -27.487 10.191 33.589 1.00 88.81 103 GLU A C 1
ATOM 825 O O . GLU A 1 103 ? -27.171 11.381 33.593 1.00 88.81 103 GLU A O 1
ATOM 830 N N . ASN A 1 104 ? -26.918 9.306 34.410 1.00 87.88 104 ASN A N 1
ATOM 831 C CA . ASN A 1 104 ? -25.838 9.631 35.341 1.00 87.88 104 ASN A CA 1
ATOM 832 C 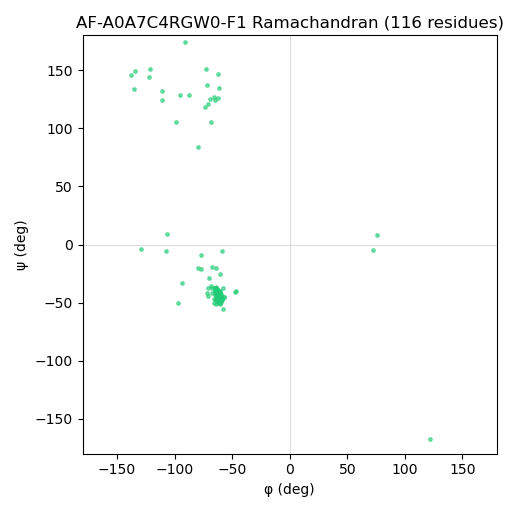C . ASN A 1 104 ? -24.605 8.759 35.069 1.00 87.88 104 ASN A C 1
ATOM 834 O O . ASN A 1 104 ? -24.760 7.588 34.716 1.00 87.88 104 ASN A O 1
ATOM 838 N N . PRO A 1 105 ? -23.382 9.296 35.229 1.00 85.50 105 PRO A N 1
ATOM 839 C CA . PRO A 1 105 ? -22.163 8.511 35.054 1.00 85.50 105 PRO A CA 1
ATOM 840 C C . PRO A 1 105 ? -22.092 7.366 36.079 1.00 85.50 105 PRO A C 1
ATOM 842 O O . PRO A 1 105 ? -22.533 7.552 37.208 1.00 85.50 105 PRO A O 1
ATOM 845 N N . ILE A 1 106 ? -21.506 6.206 35.730 1.00 82.88 106 ILE A N 1
ATOM 846 C CA . ILE A 1 106 ? -21.406 5.021 36.627 1.00 82.88 106 ILE A CA 1
ATOM 847 C C . ILE A 1 106 ? -20.908 5.383 38.026 1.00 82.88 106 ILE A C 1
ATOM 849 O O . ILE A 1 106 ? -21.378 4.824 39.011 1.00 82.88 106 ILE A O 1
ATOM 853 N N . GLU A 1 107 ? -19.926 6.275 38.111 1.00 82.50 107 GLU A N 1
ATOM 854 C CA . GLU A 1 107 ? -19.263 6.604 39.373 1.00 82.50 107 GLU A CA 1
ATOM 855 C C . GLU A 1 107 ? -20.107 7.523 40.274 1.00 82.50 107 GLU A C 1
ATOM 857 O O . GLU A 1 107 ? -19.763 7.736 41.440 1.00 82.50 107 GLU A O 1
ATOM 862 N N . ALA A 1 108 ? -21.225 8.060 39.769 1.00 83.50 108 ALA A N 1
ATOM 863 C CA . ALA A 1 108 ? -22.126 8.886 40.555 1.00 83.50 108 ALA A CA 1
ATOM 864 C C . ALA A 1 108 ? -22.887 8.032 41.578 1.00 83.50 108 ALA A C 1
ATOM 866 O O . ALA A 1 108 ? -23.639 7.129 41.233 1.00 83.50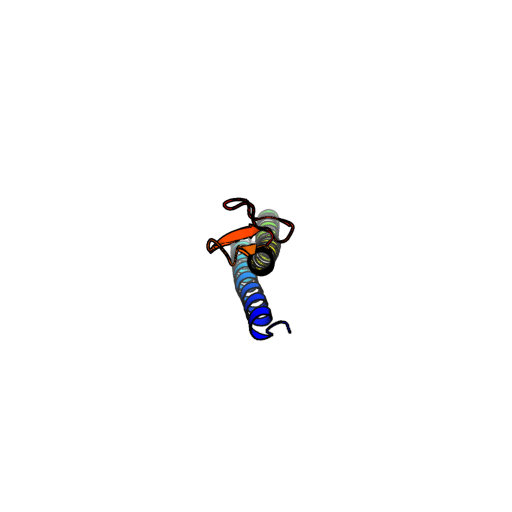 108 ALA A O 1
ATOM 867 N N . LYS A 1 109 ? -22.728 8.367 42.863 1.00 86.81 109 LYS A N 1
ATOM 868 C CA . LYS A 1 109 ? -23.516 7.776 43.959 1.00 86.81 109 LYS A CA 1
ATOM 869 C C . LYS A 1 109 ? -24.911 8.403 44.091 1.00 86.81 109 LYS A C 1
ATOM 871 O O . LYS A 1 109 ? -25.795 7.808 44.699 1.00 86.81 109 LYS A O 1
ATOM 876 N N . PHE A 1 110 ? -25.096 9.608 43.551 1.00 90.62 110 PHE A N 1
ATOM 877 C CA . PHE A 1 110 ? -26.328 10.393 43.638 1.00 90.62 110 PHE A CA 1
ATOM 878 C C . PHE A 1 110 ? -26.652 11.041 42.294 1.00 90.62 110 PHE A C 1
ATOM 880 O O . PHE A 1 110 ? -25.753 11.440 41.556 1.00 90.62 110 PHE A O 1
ATOM 887 N N . CYS A 1 111 ? -27.943 11.164 41.997 1.00 92.31 111 CYS A N 1
ATOM 888 C CA . CYS A 1 111 ? -28.450 11.739 40.762 1.00 92.31 111 CYS A CA 1
ATOM 889 C C . CYS A 1 111 ? -28.113 13.227 40.670 1.00 92.31 111 CYS A C 1
ATOM 891 O O . CYS A 1 111 ? -28.505 13.999 41.543 1.00 92.31 111 CYS A O 1
ATOM 893 N N . ILE A 1 112 ? -27.484 13.646 39.571 1.00 90.31 112 ILE A N 1
ATOM 894 C CA . ILE A 1 112 ? -27.108 15.049 39.339 1.00 90.31 112 ILE A CA 1
ATOM 895 C C . ILE A 1 112 ? -28.316 15.976 39.138 1.00 90.31 112 ILE A C 1
ATOM 897 O O . ILE A 1 112 ? -28.180 17.185 39.284 1.00 90.31 112 ILE A O 1
ATOM 901 N N . ILE A 1 113 ? -29.493 15.424 38.804 1.00 92.31 113 ILE A N 1
ATOM 902 C CA . ILE A 1 113 ? -30.724 16.199 38.573 1.00 92.31 113 ILE A CA 1
ATOM 903 C C . ILE A 1 113 ? -31.620 16.222 39.816 1.00 92.31 113 ILE A C 1
ATOM 905 O O . ILE A 1 113 ? -32.079 17.285 40.217 1.00 92.31 113 ILE A O 1
ATOM 909 N N . CYS A 1 114 ? -31.904 15.060 40.419 1.00 93.62 114 CYS A N 1
ATOM 910 C CA . CYS A 1 114 ? -32.876 14.961 41.520 1.00 93.62 114 CYS A CA 1
ATOM 911 C C . CYS A 1 114 ? -32.262 14.721 42.908 1.00 93.62 114 CYS A C 1
ATOM 913 O O . CYS A 1 114 ? -32.998 14.684 43.890 1.00 93.62 114 CYS A O 1
ATOM 915 N N . GLY A 1 115 ? -30.945 14.509 43.007 1.00 89.56 115 GLY A N 1
ATOM 916 C CA . GLY A 1 115 ? -30.234 14.304 44.274 1.00 89.56 115 GLY A CA 1
ATOM 917 C C . GLY A 1 115 ? -30.472 12.957 44.968 1.00 89.56 115 GLY A C 1
ATOM 918 O O . GLY A 1 115 ? -29.837 12.679 45.982 1.00 89.56 115 GLY A O 1
ATOM 919 N N . LYS A 1 116 ? -31.358 12.095 44.450 1.00 91.81 116 LYS A N 1
ATOM 920 C CA . LYS A 1 116 ? -31.596 10.759 45.018 1.00 91.81 116 LYS A CA 1
ATOM 921 C C . LYS A 1 116 ? -30.434 9.812 44.737 1.00 91.81 116 LYS A C 1
ATOM 923 O O . LYS A 1 116 ? -29.758 9.943 43.720 1.00 91.81 116 LYS A O 1
ATOM 928 N N . GLN A 1 117 ? -30.233 8.851 45.631 1.00 90.06 117 GLN A N 1
ATOM 929 C CA . GLN A 1 117 ? -29.238 7.796 45.458 1.00 90.06 117 GLN A CA 1
ATOM 930 C C . GLN A 1 117 ? -29.563 6.961 44.208 1.00 90.06 117 GLN A C 1
ATOM 932 O O . GLN A 1 117 ? -30.737 6.665 43.963 1.00 90.06 117 GLN A O 1
ATOM 937 N N . LEU A 1 118 ? -28.536 6.687 43.400 1.00 81.38 118 LEU A N 1
ATOM 938 C CA . LEU A 1 118 ? -28.645 6.018 42.099 1.00 81.38 118 LEU A CA 1
ATOM 939 C C . LEU A 1 118 ? -28.599 4.493 42.210 1.00 81.38 118 LEU A C 1
ATOM 941 O O . LEU A 1 118 ? -27.879 3.989 43.103 1.00 81.38 118 LEU A O 1
#